Protein AF-0000000066321153 (afdb_homodimer)

Sequence (128 aa):
MLLDEKLDKLMKTILRLKAYKEEENLRRVIGEFHSIIDYAYEGMYIAEDMLREEESKGKEVSTYMLLDEKLDKLMKTILRLKAYKEEENLRRVIGEFHSIIDYAYEGMYIAEDMLREEESKGKEVSTY

pLDDT: mean 90.85, std 12.99, range [42.78, 98.62]

Foldseek 3Di:
DDLVVLVVQLVVLVVVLVVCVVVVNVVVNVVSVVVNVVSVVVSVVVVVVVVVVVVVVVVVVVVD/DDLVVLVVQLVVLVVVLVVCVVVVNVVVNVVSVVVNVVSVVVSVVVVVVVVVVVVVVVVVVVVD

Structure (mmCIF, N/CA/C/O backbone):
data_AF-0000000066321153-model_v1
#
loop_
_entity.id
_entity.type
_entity.pdbx_description
1 polymer 'SPbeta prophage-derived uncharacterized protein YopV'
#
loop_
_atom_site.group_PDB
_atom_site.id
_atom_site.type_symbol
_atom_site.label_atom_id
_atom_site.label_alt_id
_atom_site.label_comp_id
_atom_site.label_asym_id
_atom_site.label_entity_id
_atom_site.label_seq_id
_atom_site.pdbx_PDB_ins_code
_atom_site.Cartn_x
_atom_site.Cartn_y
_atom_site.Cartn_z
_atom_site.occupancy
_atom_site.B_iso_or_equiv
_atom_site.auth_seq_id
_atom_site.auth_comp_id
_atom_site.auth_asym_id
_atom_site.auth_atom_id
_atom_site.pdbx_PDB_model_num
ATOM 1 N N . MET A 1 1 ? 12.672 -11.508 -9.078 1 57.38 1 MET A N 1
ATOM 2 C CA . MET A 1 1 ? 12.648 -10.906 -7.75 1 57.38 1 MET A CA 1
ATOM 3 C C . MET A 1 1 ? 11.453 -11.406 -6.945 1 57.38 1 MET A C 1
ATOM 5 O O . MET A 1 1 ? 10.32 -11.391 -7.434 1 57.38 1 MET A O 1
ATOM 9 N N . LEU A 1 2 ? 11.633 -11.812 -5.629 1 86.81 2 LEU A N 1
ATOM 10 C CA . LEU A 1 2 ? 10.719 -12.727 -4.953 1 86.81 2 LEU A CA 1
ATOM 11 C C . LEU A 1 2 ? 9.562 -11.969 -4.316 1 86.81 2 LEU A C 1
ATOM 13 O O . LEU A 1 2 ? 9.742 -10.852 -3.824 1 86.81 2 LEU A O 1
ATOM 17 N N . LEU A 1 3 ? 8.359 -12.164 -4.68 1 94.25 3 LEU A N 1
ATOM 18 C CA . LEU A 1 3 ? 7.137 -11.641 -4.074 1 94.25 3 LEU A CA 1
ATOM 19 C C . LEU A 1 3 ? 7.324 -11.406 -2.58 1 94.25 3 LEU A C 1
ATOM 21 O O . LEU A 1 3 ? 6.875 -10.391 -2.041 1 94.25 3 LEU A O 1
ATOM 25 N N . ASP A 1 4 ? 8.109 -12.234 -1.933 1 93.31 4 ASP A N 1
ATOM 26 C CA . ASP A 1 4 ? 8.375 -12.125 -0.502 1 93.31 4 ASP A CA 1
ATOM 27 C C . ASP A 1 4 ? 9.164 -10.852 -0.191 1 93.31 4 ASP A C 1
ATOM 29 O O . ASP A 1 4 ? 8.938 -10.211 0.838 1 93.31 4 ASP A O 1
ATOM 33 N N . GLU A 1 5 ? 10.078 -10.609 -1.009 1 94 5 GLU A N 1
ATOM 34 C CA . GLU A 1 5 ? 10.875 -9.406 -0.801 1 94 5 GLU A CA 1
ATOM 35 C C . GLU A 1 5 ? 10.008 -8.148 -0.891 1 94 5 GLU A C 1
ATOM 37 O O . GLU A 1 5 ? 10.164 -7.223 -0.095 1 94 5 GLU A O 1
ATOM 42 N N . LYS A 1 6 ? 9.117 -8.055 -1.858 1 95.75 6 LYS A N 1
ATOM 43 C CA . LYS A 1 6 ? 8.227 -6.91 -1.989 1 95.75 6 LYS A CA 1
ATOM 44 C C . LYS A 1 6 ? 7.293 -6.801 -0.787 1 95.75 6 LYS A C 1
ATOM 46 O O . LYS A 1 6 ? 7.016 -5.699 -0.307 1 95.75 6 LYS A O 1
ATOM 51 N N . LEU A 1 7 ? 6.828 -7.863 -0.319 1 95.12 7 LEU A N 1
ATOM 52 C CA . LEU A 1 7 ? 5.949 -7.883 0.846 1 95.12 7 LEU A CA 1
ATOM 53 C C . LEU A 1 7 ? 6.68 -7.375 2.084 1 95.12 7 LEU A C 1
ATOM 55 O O . LEU A 1 7 ? 6.117 -6.605 2.869 1 95.12 7 LEU A O 1
ATOM 59 N N . ASP A 1 8 ? 7.879 -7.836 2.248 1 94.19 8 ASP A N 1
ATOM 60 C CA . ASP A 1 8 ? 8.688 -7.371 3.371 1 94.19 8 ASP A CA 1
ATOM 61 C C . ASP A 1 8 ? 8.898 -5.859 3.303 1 94.19 8 ASP A C 1
ATOM 63 O O . ASP A 1 8 ? 8.781 -5.164 4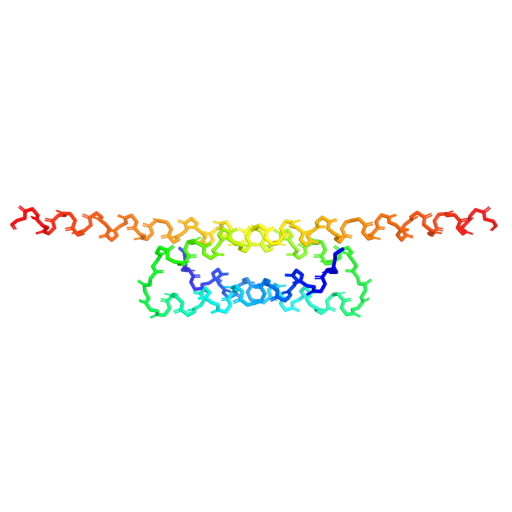.312 1 94.19 8 ASP A O 1
ATOM 67 N N . LYS A 1 9 ? 9.211 -5.387 2.158 1 96.06 9 LYS A N 1
ATOM 68 C CA . LYS A 1 9 ? 9.406 -3.953 1.969 1 96.06 9 LYS A CA 1
ATOM 69 C C . LYS A 1 9 ? 8.125 -3.178 2.271 1 96.06 9 LYS A C 1
ATOM 71 O O . LYS A 1 9 ? 8.172 -2.121 2.906 1 96.06 9 LYS A O 1
ATOM 76 N N . LEU A 1 10 ? 7.016 -3.664 1.819 1 96.94 10 LEU A N 1
ATOM 77 C CA . LEU A 1 10 ? 5.719 -3.043 2.078 1 96.94 10 LEU A CA 1
ATOM 78 C C . LEU A 1 10 ? 5.453 -2.945 3.578 1 96.94 10 LEU A C 1
ATOM 80 O O . LEU A 1 10 ? 5.082 -1.882 4.078 1 96.94 10 LEU A O 1
ATOM 84 N N . MET A 1 11 ? 5.652 -3.984 4.27 1 94.81 11 MET A N 1
ATOM 85 C CA . MET A 1 11 ? 5.41 -4.016 5.711 1 94.81 11 MET A CA 1
ATOM 86 C C . MET A 1 11 ? 6.305 -3.008 6.43 1 94.81 11 MET A C 1
ATOM 88 O O . MET A 1 11 ? 5.832 -2.258 7.285 1 94.81 11 MET A O 1
ATOM 92 N N . LYS A 1 12 ? 7.543 -2.951 6.117 1 96.81 12 LYS A N 1
ATOM 93 C CA . LYS A 1 12 ? 8.477 -2.008 6.734 1 96.81 12 LYS A CA 1
ATOM 94 C C . LYS A 1 12 ? 8.062 -0.566 6.449 1 96.81 12 LYS A C 1
ATOM 96 O O . LYS A 1 12 ? 8.141 0.291 7.332 1 96.81 12 LYS A O 1
ATOM 101 N N . THR A 1 13 ? 7.652 -0.367 5.223 1 98.06 13 THR A N 1
ATOM 102 C CA . THR A 1 13 ? 7.254 0.979 4.824 1 98.06 13 THR A CA 1
ATOM 103 C C . THR A 1 13 ? 6.012 1.424 5.586 1 98.06 13 THR A C 1
ATOM 105 O O . THR A 1 13 ? 5.898 2.586 5.98 1 98.06 13 THR A O 1
ATOM 108 N N . ILE A 1 14 ? 5.09 0.514 5.824 1 96.5 14 ILE A N 1
ATOM 109 C CA . ILE A 1 14 ? 3.877 0.842 6.566 1 96.5 14 ILE A CA 1
ATOM 110 C C . ILE A 1 14 ? 4.23 1.157 8.016 1 96.5 14 ILE A C 1
ATOM 112 O O . ILE A 1 14 ? 3.66 2.07 8.617 1 96.5 14 ILE A O 1
ATOM 116 N N . LEU A 1 15 ? 5.137 0.419 8.57 1 96.25 15 LEU A N 1
ATOM 117 C CA . LEU A 1 15 ? 5.574 0.684 9.93 1 96.25 15 LEU A CA 1
ATOM 118 C C . LEU A 1 15 ? 6.23 2.057 10.039 1 96.25 15 LEU A C 1
ATOM 120 O O . LEU A 1 15 ? 5.992 2.791 11 1 96.25 15 LEU A O 1
ATOM 124 N N . ARG A 1 16 ? 7.066 2.416 9.07 1 97.5 16 ARG A N 1
ATOM 125 C CA . ARG A 1 16 ? 7.664 3.746 9.047 1 97.5 16 ARG A CA 1
ATOM 126 C C . ARG A 1 16 ? 6.594 4.824 8.914 1 97.5 16 ARG A C 1
ATOM 128 O O . ARG A 1 16 ? 6.68 5.871 9.562 1 97.5 16 ARG A O 1
ATOM 135 N N . LEU A 1 1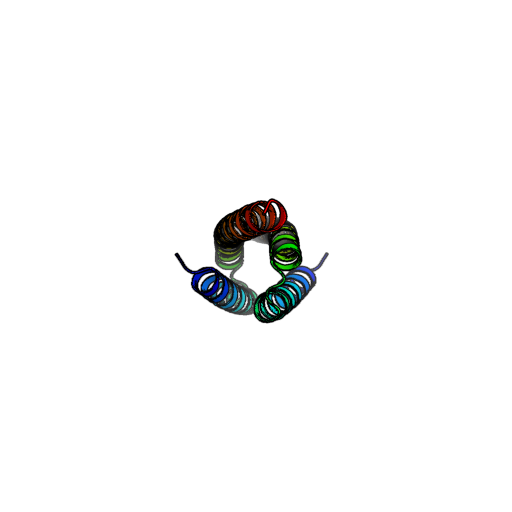7 ? 5.621 4.547 8.039 1 97.56 17 LEU A N 1
ATOM 136 C CA . LEU A 1 17 ? 4.516 5.48 7.859 1 97.56 17 LEU A CA 1
ATOM 137 C C . LEU A 1 17 ? 3.82 5.758 9.188 1 97.56 17 LEU A C 1
ATOM 139 O O . LEU A 1 17 ? 3.572 6.914 9.539 1 97.56 17 LEU A O 1
ATOM 143 N N . LYS A 1 18 ? 3.564 4.723 9.93 1 96 18 LYS A N 1
ATOM 144 C CA . LYS A 1 18 ? 2.926 4.879 11.234 1 96 18 LYS A CA 1
ATOM 145 C C . LYS A 1 18 ? 3.797 5.703 12.18 1 96 18 LYS A C 1
ATOM 147 O O . LYS A 1 18 ? 3.293 6.559 12.914 1 96 18 LYS A O 1
ATOM 152 N N . ALA A 1 19 ? 5.043 5.465 12.203 1 96.5 19 ALA A N 1
ATOM 153 C CA . ALA A 1 19 ? 5.977 6.199 13.047 1 96.5 19 ALA A CA 1
ATOM 154 C C . ALA A 1 19 ? 5.996 7.684 12.688 1 96.5 19 ALA A C 1
ATOM 156 O O . ALA A 1 19 ? 5.918 8.547 13.562 1 96.5 19 ALA A O 1
ATOM 157 N N . TYR A 1 20 ? 6.078 7.969 11.422 1 97.06 20 TYR A N 1
ATOM 158 C CA . TYR A 1 20 ? 6.117 9.352 10.969 1 97.06 20 TYR A CA 1
ATOM 159 C C . TYR A 1 20 ? 4.809 10.07 11.289 1 97.06 20 TYR A C 1
ATOM 161 O O . TYR A 1 20 ? 4.805 11.273 11.57 1 97.06 20 TYR A O 1
ATOM 169 N N . LYS A 1 21 ? 3.758 9.375 11.172 1 95.75 21 LYS A N 1
ATOM 170 C CA . LYS A 1 21 ? 2.473 9.953 11.555 1 95.75 21 LYS A CA 1
ATOM 171 C C . LYS A 1 21 ? 2.467 10.352 13.031 1 95.75 21 LYS A C 1
ATOM 173 O O . LYS A 1 21 ? 2.012 11.445 13.375 1 95.75 21 LYS A O 1
ATOM 178 N N . GLU A 1 22 ? 2.924 9.5 13.93 1 94.94 22 GLU A N 1
ATOM 179 C CA . GLU A 1 22 ? 3.012 9.805 15.352 1 94.94 22 GLU A CA 1
ATOM 180 C C . GLU A 1 22 ? 3.902 11.016 15.609 1 94.94 22 GLU A C 1
ATOM 182 O O . GLU A 1 22 ? 3.672 11.773 16.562 1 94.94 22 GLU A O 1
ATOM 187 N N . GLU A 1 23 ? 4.859 11.227 14.828 1 95.69 23 GLU A N 1
ATOM 188 C CA . GLU A 1 23 ? 5.762 12.367 14.93 1 95.69 23 GLU A CA 1
ATOM 189 C C . GLU A 1 23 ? 5.152 13.609 14.289 1 95.69 23 GLU A C 1
ATOM 191 O O . GLU A 1 23 ? 5.785 14.672 14.25 1 95.69 23 GLU A O 1
ATOM 196 N N . GLU A 1 24 ? 4.004 13.445 13.648 1 93.31 24 GLU A N 1
ATOM 197 C CA . GLU A 1 24 ? 3.297 14.531 12.969 1 93.31 24 GLU A CA 1
ATOM 198 C C . GLU A 1 24 ? 4.117 15.078 11.805 1 93.31 24 GLU A C 1
ATOM 200 O O . GLU A 1 24 ? 4.133 16.281 11.57 1 93.31 24 GLU A O 1
ATOM 205 N N . ASN A 1 25 ? 4.93 14.227 11.219 1 95.75 25 ASN A N 1
ATOM 206 C CA . ASN A 1 25 ? 5.711 14.586 10.039 1 95.75 25 ASN A CA 1
ATOM 207 C C . ASN A 1 25 ? 4.992 14.211 8.75 1 95.75 25 ASN A C 1
ATOM 209 O O . ASN A 1 25 ? 5.297 13.188 8.141 1 95.75 25 ASN A O 1
ATOM 213 N N . LEU A 1 26 ? 4.184 15.094 8.281 1 96.38 26 LEU A N 1
ATOM 214 C CA . LEU A 1 26 ? 3.264 14.812 7.184 1 96.38 26 LEU A CA 1
ATOM 215 C C . LEU A 1 26 ? 4.02 14.656 5.867 1 96.38 26 LEU A C 1
ATOM 217 O O . LEU A 1 26 ? 3.619 13.867 5.008 1 96.38 26 LEU A O 1
ATOM 221 N N . ARG A 1 27 ? 5.098 15.438 5.703 1 96.88 27 ARG A N 1
ATOM 222 C CA . ARG A 1 27 ? 5.875 15.312 4.477 1 96.88 27 ARG A CA 1
ATOM 223 C C . ARG A 1 27 ? 6.453 13.906 4.332 1 96.88 27 ARG A C 1
ATOM 225 O O . ARG A 1 27 ? 6.398 13.32 3.252 1 96.88 27 ARG A O 1
ATOM 232 N N . ARG A 1 28 ? 6.934 13.406 5.43 1 97.94 28 ARG A N 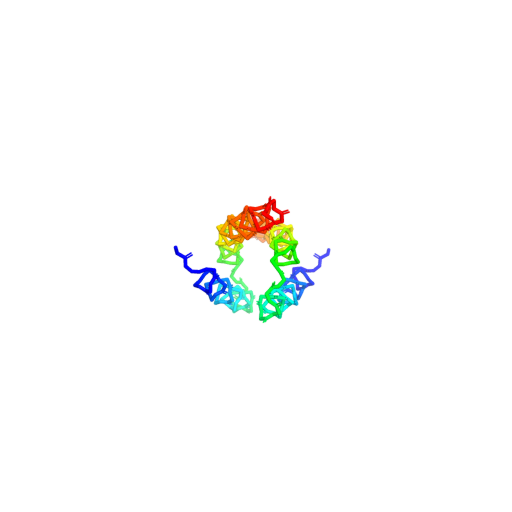1
ATOM 233 C CA . ARG A 1 28 ? 7.469 12.055 5.414 1 97.94 28 ARG A CA 1
ATOM 234 C C . ARG A 1 28 ? 6.355 11.023 5.25 1 97.94 28 ARG A C 1
ATOM 236 O O . ARG A 1 28 ? 6.547 9.992 4.605 1 97.94 28 ARG A O 1
ATOM 243 N N . VAL A 1 29 ? 5.242 11.25 5.84 1 98.06 29 VAL A N 1
ATOM 244 C CA . VAL A 1 29 ? 4.066 10.398 5.676 1 98.06 29 VAL A CA 1
ATOM 245 C C . VAL A 1 29 ? 3.723 10.281 4.191 1 98.06 29 VAL A C 1
ATOM 247 O O . VAL A 1 29 ? 3.566 9.172 3.674 1 98.06 29 VAL A O 1
ATOM 250 N N . ILE A 1 30 ? 3.631 11.344 3.506 1 98.25 30 ILE A N 1
ATOM 251 C CA . ILE A 1 30 ? 3.301 11.375 2.086 1 98.25 30 ILE A CA 1
ATOM 252 C C . ILE A 1 30 ? 4.352 10.602 1.296 1 98.25 30 ILE A C 1
ATOM 254 O O . ILE A 1 30 ? 4.02 9.82 0.401 1 98.25 30 ILE A O 1
ATOM 258 N N . GLY A 1 31 ? 5.598 10.828 1.643 1 98.44 31 GLY A N 1
ATOM 259 C CA . GLY A 1 31 ? 6.668 10.078 1.006 1 98.44 31 GLY A CA 1
ATOM 260 C C . GLY A 1 31 ? 6.512 8.578 1.146 1 98.44 31 GLY A C 1
ATOM 261 O O . GLY A 1 31 ? 6.742 7.832 0.192 1 98.44 31 GLY A O 1
ATOM 262 N N . GLU A 1 32 ? 6.188 8.172 2.309 1 98.44 32 GLU A N 1
ATOM 263 C CA . GLU A 1 32 ? 6.004 6.742 2.539 1 98.44 32 GLU A CA 1
ATOM 264 C C . GLU A 1 32 ? 4.816 6.199 1.749 1 98.44 32 GLU A C 1
ATOM 266 O O . GLU A 1 32 ? 4.84 5.055 1.293 1 98.44 32 GLU A O 1
ATOM 271 N N . PHE A 1 33 ? 3.746 6.957 1.552 1 98.56 33 PHE A N 1
ATOM 272 C CA . PHE A 1 33 ? 2.635 6.523 0.713 1 98.56 33 PHE A CA 1
ATOM 273 C C . PHE A 1 33 ? 3.096 6.297 -0.722 1 98.56 33 PHE A C 1
ATOM 275 O O . PHE A 1 33 ? 2.672 5.34 -1.37 1 98.56 33 PHE A O 1
ATOM 282 N N . HIS A 1 34 ? 3.902 7.152 -1.235 1 98.62 34 HIS A N 1
ATOM 283 C CA . HIS A 1 34 ? 4.453 6.957 -2.572 1 98.62 34 HIS A CA 1
ATOM 284 C C . HIS A 1 34 ? 5.211 5.641 -2.672 1 98.62 34 HIS A C 1
ATOM 286 O O . HIS A 1 34 ? 5.023 4.883 -3.627 1 98.62 34 HIS A O 1
ATOM 292 N N . SER A 1 35 ? 6.004 5.352 -1.677 1 98.25 35 SER A N 1
ATOM 293 C CA . SER A 1 35 ? 6.762 4.105 -1.654 1 98.25 35 SER A CA 1
ATOM 294 C C . SER A 1 35 ? 5.836 2.895 -1.612 1 98.25 35 SER A C 1
ATOM 296 O O . SER A 1 35 ? 6.082 1.894 -2.289 1 98.25 35 SER A O 1
ATOM 298 N N . ILE A 1 36 ? 4.828 3.006 -0.787 1 98.38 36 ILE A N 1
ATOM 299 C CA . ILE A 1 36 ? 3.867 1.915 -0.671 1 98.38 36 ILE A CA 1
ATOM 300 C C . ILE A 1 36 ? 3.221 1.65 -2.029 1 98.38 36 ILE A C 1
ATOM 302 O O . ILE A 1 36 ? 3.115 0.499 -2.461 1 98.38 36 ILE A O 1
ATOM 306 N N . ILE A 1 37 ? 2.803 2.635 -2.715 1 98.38 37 ILE A N 1
ATOM 307 C CA . ILE A 1 37 ? 2.162 2.508 -4.02 1 98.38 37 ILE A CA 1
ATOM 308 C C . ILE A 1 37 ? 3.121 1.836 -5 1 98.38 37 ILE A C 1
ATOM 310 O O . ILE A 1 37 ? 2.748 0.881 -5.688 1 98.38 37 ILE A O 1
ATOM 314 N N . ASP A 1 38 ? 4.348 2.234 -5.012 1 97.5 38 ASP A N 1
ATOM 315 C CA . ASP A 1 38 ? 5.352 1.654 -5.902 1 97.5 38 ASP A CA 1
ATOM 316 C C . ASP A 1 38 ? 5.547 0.167 -5.613 1 97.5 38 ASP A C 1
ATOM 318 O O . ASP A 1 38 ? 5.477 -0.66 -6.527 1 97.5 38 ASP A O 1
ATOM 322 N N . TYR A 1 39 ? 5.766 -0.128 -4.363 1 97.56 39 TYR A N 1
ATOM 323 C CA . TYR A 1 39 ? 6.02 -1.515 -3.986 1 97.56 39 TYR A CA 1
ATOM 324 C C . TYR A 1 39 ? 4.797 -2.385 -4.254 1 97.56 39 TYR A C 1
ATOM 326 O O . TYR A 1 39 ? 4.93 -3.557 -4.617 1 97.56 39 TYR A O 1
ATOM 334 N N . ALA A 1 40 ? 3.633 -1.822 -3.99 1 98.19 40 ALA A N 1
ATOM 335 C CA . ALA A 1 40 ? 2.41 -2.582 -4.23 1 98.19 40 ALA A CA 1
ATOM 336 C C . ALA A 1 40 ? 2.232 -2.883 -5.715 1 98.19 40 ALA A C 1
ATOM 338 O O . ALA A 1 40 ? 1.865 -3.998 -6.09 1 98.19 40 ALA A O 1
ATOM 339 N N . TYR A 1 41 ? 2.518 -1.973 -6.578 1 98.19 41 TYR A N 1
ATOM 340 C CA . TYR A 1 41 ? 2.465 -2.213 -8.016 1 98.19 41 TYR A CA 1
ATOM 341 C C . TYR A 1 41 ? 3.465 -3.289 -8.422 1 98.19 41 TYR A C 1
ATOM 343 O O . TYR A 1 41 ? 3.135 -4.188 -9.203 1 98.19 41 TYR A O 1
ATOM 351 N N . GLU A 1 42 ? 4.625 -3.168 -7.93 1 97.25 42 GLU A N 1
ATOM 352 C CA . GLU A 1 42 ? 5.641 -4.168 -8.242 1 97.25 42 GLU A CA 1
ATOM 353 C C . GLU A 1 42 ? 5.207 -5.559 -7.785 1 97.25 42 GLU A C 1
ATOM 355 O O . GLU A 1 42 ? 5.324 -6.527 -8.531 1 97.25 42 GLU A O 1
ATOM 360 N N . GLY A 1 43 ? 4.734 -5.605 -6.5 1 97.44 43 GLY A N 1
ATOM 361 C CA . GLY A 1 43 ? 4.246 -6.879 -5.992 1 97.44 43 GLY A CA 1
ATOM 362 C C . GLY A 1 43 ? 3.096 -7.441 -6.801 1 97.44 43 GLY A C 1
ATOM 363 O O . GLY A 1 43 ? 3.035 -8.648 -7.051 1 97.44 43 GLY A O 1
ATOM 364 N N . MET A 1 44 ? 2.24 -6.594 -7.234 1 97.62 44 MET A N 1
ATOM 365 C CA . MET A 1 44 ? 1.093 -7 -8.039 1 97.62 44 MET A CA 1
ATOM 366 C C . MET A 1 44 ? 1.547 -7.613 -9.359 1 97.62 44 MET A C 1
ATOM 368 O O . MET A 1 44 ? 1.064 -8.68 -9.75 1 97.62 44 MET A O 1
ATOM 372 N N . TYR A 1 45 ? 2.436 -6.996 -9.992 1 97.25 45 TYR A N 1
ATOM 373 C CA . TYR A 1 45 ? 2.922 -7.477 -11.281 1 97.25 45 TYR A CA 1
ATOM 374 C C . TYR A 1 45 ? 3.613 -8.828 -11.133 1 97.25 45 TYR A C 1
ATOM 376 O O . TYR A 1 45 ? 3.434 -9.719 -11.969 1 97.25 45 TYR A O 1
ATOM 384 N N . ILE A 1 46 ? 4.406 -8.969 -10.133 1 97.06 46 ILE A N 1
ATOM 385 C CA . ILE A 1 46 ? 5.062 -10.242 -9.867 1 97.06 46 ILE A CA 1
ATOM 386 C C . ILE A 1 46 ? 4.012 -11.336 -9.672 1 97.06 46 ILE A C 1
ATOM 388 O O . ILE A 1 46 ? 4.121 -12.422 -10.242 1 97.06 46 ILE A O 1
ATOM 392 N N . ALA A 1 47 ? 3.029 -11.062 -8.883 1 96.94 47 ALA A N 1
ATOM 393 C CA . ALA A 1 47 ? 1.975 -12.031 -8.602 1 96.94 47 ALA A CA 1
ATOM 394 C C . ALA A 1 47 ? 1.211 -12.391 -9.875 1 96.94 47 ALA A C 1
ATOM 396 O O . ALA A 1 47 ? 0.877 -13.562 -10.094 1 96.94 47 ALA A O 1
ATOM 397 N N . GLU A 1 48 ? 0.926 -11.453 -10.68 1 96.75 48 GLU A N 1
ATOM 398 C CA . GLU A 1 48 ? 0.24 -11.688 -11.945 1 96.75 48 GLU A CA 1
ATOM 399 C C . GLU A 1 48 ? 1.064 -12.594 -12.859 1 96.75 48 GLU A C 1
ATOM 401 O O . GLU A 1 48 ? 0.52 -13.484 -13.516 1 96.75 48 GLU A O 1
ATOM 406 N N . ASP A 1 49 ? 2.334 -12.359 -12.859 1 95 49 ASP A N 1
ATOM 407 C CA . ASP A 1 49 ? 3.223 -13.195 -13.656 1 95 49 ASP A CA 1
ATOM 408 C C . ASP A 1 49 ? 3.223 -14.633 -13.156 1 95 49 ASP A C 1
ATOM 410 O O . ASP A 1 49 ? 3.18 -15.578 -13.945 1 95 49 ASP A O 1
ATOM 414 N N . MET A 1 50 ? 3.291 -14.734 -11.891 1 94.44 50 MET A N 1
ATOM 415 C CA . MET A 1 50 ? 3.25 -16.062 -11.289 1 94.44 50 MET A CA 1
ATOM 416 C C . MET A 1 50 ? 1.952 -16.781 -11.648 1 94.44 50 MET A C 1
ATOM 418 O O . MET A 1 50 ? 1.96 -17.984 -11.953 1 94.44 50 MET A O 1
ATOM 422 N N . LEU A 1 51 ? 0.901 -16.125 -11.523 1 95 51 LEU A N 1
ATOM 423 C CA . LEU A 1 51 ? -0.4 -16.703 -11.836 1 95 51 LEU A CA 1
ATOM 424 C C . LEU A 1 51 ? -0.462 -17.156 -13.289 1 95 51 LEU A C 1
ATOM 426 O O . LEU A 1 51 ? -0.978 -18.234 -13.586 1 95 51 LEU A O 1
ATOM 430 N N . ARG A 1 52 ? 0.025 -16.359 -14.18 1 94.31 52 ARG A N 1
ATOM 431 C CA . ARG A 1 52 ? 0.05 -16.688 -15.602 1 94.31 52 ARG A CA 1
ATOM 432 C C . ARG A 1 52 ? 0.884 -17.953 -15.852 1 94.31 52 ARG A C 1
ATOM 434 O O . ARG A 1 52 ? 0.496 -18.812 -16.641 1 94.31 52 ARG A O 1
ATOM 441 N N . GLU A 1 53 ? 1.936 -18.109 -15.188 1 91.31 53 GLU A N 1
ATOM 442 C CA . GLU A 1 53 ? 2.783 -19.297 -15.32 1 91.31 53 GLU A CA 1
ATOM 443 C C . GLU A 1 53 ? 2.064 -20.547 -14.82 1 91.31 53 GLU A C 1
ATOM 445 O O . GLU A 1 53 ? 2.16 -21.609 -15.445 1 91.31 53 GLU A O 1
ATOM 450 N N . GLU A 1 54 ? 1.393 -20.469 -13.758 1 87.25 54 GLU A N 1
ATOM 451 C CA . GLU A 1 54 ? 0.637 -21.594 -13.211 1 87.25 54 GLU A CA 1
ATOM 452 C C . GLU A 1 54 ? -0.46 -22.047 -14.172 1 87.25 54 GLU A C 1
ATOM 454 O O . GLU A 1 54 ? -0.697 -23.234 -14.336 1 87.25 54 GLU A O 1
ATOM 459 N N . GLU A 1 55 ? -1.136 -21.047 -14.734 1 86.31 55 GLU A N 1
ATOM 460 C CA . GLU A 1 55 ? -2.234 -21.344 -15.648 1 86.31 55 GLU A CA 1
ATOM 461 C C . GLU A 1 55 ? -1.718 -21.953 -16.953 1 86.31 55 GLU A C 1
ATOM 463 O O . GLU A 1 55 ? -2.42 -22.719 -17.609 1 86.31 55 GLU A O 1
ATOM 468 N N . SER A 1 56 ? -0.619 -21.484 -17.344 1 85.5 56 SER A N 1
ATOM 469 C CA . SER A 1 56 ? -0.026 -22.031 -18.562 1 85.5 56 SER A CA 1
ATOM 470 C C . SER A 1 56 ? 0.418 -23.484 -18.359 1 85.5 56 SER A C 1
ATOM 472 O O . SER A 1 56 ? 0.331 -24.297 -19.281 1 85.5 56 SER A O 1
ATOM 474 N N . LYS A 1 57 ? 0.871 -23.797 -17.203 1 82.12 57 LYS A N 1
ATOM 475 C CA . LYS A 1 57 ? 1.281 -25.172 -16.906 1 82.12 57 LYS A CA 1
ATOM 476 C C . LYS A 1 57 ? 0.07 -26.078 -16.734 1 82.12 57 LYS A C 1
ATOM 478 O O . LYS A 1 57 ? 0.121 -27.266 -17.094 1 82.12 57 LYS A O 1
ATOM 483 N N . GLY A 1 58 ? -0.984 -25.547 -16.062 1 67.19 58 GLY A N 1
ATOM 484 C CA . GLY A 1 58 ? -2.18 -26.359 -15.922 1 67.19 58 GLY A CA 1
ATOM 485 C C . GLY A 1 58 ? -2.84 -26.688 -17.25 1 67.19 58 GLY A C 1
ATOM 486 O O . GLY A 1 58 ? -3.441 -27.766 -17.391 1 67.19 58 GLY A O 1
ATOM 487 N N . LYS A 1 59 ? -2.918 -25.734 -18.25 1 69.38 59 LYS A N 1
ATOM 488 C CA . LYS A 1 59 ? -3.475 -26.016 -19.562 1 69.38 59 LYS A CA 1
ATOM 489 C C . LYS A 1 59 ? -2.643 -27.062 -20.297 1 69.38 59 LYS A C 1
ATOM 491 O O . LYS A 1 59 ? -3.182 -27.875 -21.062 1 69.38 59 LYS A O 1
ATOM 496 N N . GLU A 1 60 ? -1.451 -27.031 -20.141 1 58.12 60 GLU A N 1
ATOM 497 C CA . GLU A 1 60 ? -0.645 -28.031 -20.828 1 58.12 60 GLU A CA 1
ATOM 498 C C . GLU A 1 60 ? -0.926 -29.422 -20.281 1 58.12 60 GLU A C 1
ATOM 500 O O . GLU A 1 60 ? -0.91 -30.406 -21.031 1 58.12 60 GLU A O 1
ATOM 505 N N . VAL A 1 61 ? -1.193 -29.562 -18.969 1 59.06 61 VAL A N 1
ATOM 506 C CA . VAL A 1 61 ? -1.431 -30.906 -18.438 1 59.06 61 VAL A CA 1
ATOM 507 C C . VAL A 1 61 ? -2.816 -31.391 -18.844 1 59.06 61 VAL A C 1
ATOM 509 O O . VAL A 1 61 ? -3.047 -32.594 -18.984 1 59.06 61 VAL A O 1
ATOM 512 N N . SER A 1 62 ? -3.695 -30.453 -18.953 1 55.91 62 SER A N 1
ATOM 513 C CA . SER A 1 62 ? -5.031 -30.953 -19.25 1 55.91 62 SER A CA 1
ATOM 514 C C . SER A 1 62 ? -5.137 -31.422 -20.703 1 55.91 62 SER A C 1
ATOM 516 O O . SER A 1 62 ? -6.168 -31.969 -21.109 1 55.91 62 SER A O 1
ATOM 518 N N . THR A 1 63 ? -4.145 -31.078 -21.469 1 54.47 63 THR A N 1
ATOM 519 C CA . THR A 1 63 ? -4.316 -31.453 -22.859 1 54.47 63 THR A CA 1
ATOM 520 C C . THR A 1 63 ? -3.701 -32.812 -23.141 1 54.47 63 THR A C 1
ATOM 522 O O . THR A 1 63 ? -3.814 -33.344 -24.234 1 54.47 63 THR A O 1
ATOM 525 N N . TYR A 1 64 ? -2.945 -33.375 -22.234 1 42.78 64 TYR A N 1
ATOM 526 C CA . TYR A 1 64 ? -2.555 -34.75 -22.547 1 42.78 64 TYR A CA 1
ATOM 527 C C . TYR A 1 64 ? -3.572 -35.75 -22.016 1 42.78 64 TYR A C 1
ATOM 529 O O . TYR A 1 64 ? -4.148 -35.531 -20.953 1 42.78 64 TYR A O 1
ATOM 537 N N . MET B 1 1 ? -12.625 12.422 6.773 1 56.91 1 MET B N 1
ATOM 538 C CA . MET B 1 1 ? -12.297 11.008 6.953 1 56.91 1 MET B CA 1
ATOM 539 C C . MET B 1 1 ? -10.852 10.844 7.422 1 56.91 1 MET B C 1
ATOM 541 O O . MET B 1 1 ? -9.938 11.43 6.84 1 56.91 1 MET B O 1
ATOM 545 N N . LEU B 1 2 ? -10.5 10.031 8.547 1 86.12 2 LEU B N 1
ATOM 546 C CA . LEU B 1 2 ? -9.312 10.211 9.383 1 86.12 2 LEU B CA 1
ATOM 547 C C . LEU B 1 2 ? -8.148 9.398 8.836 1 86.12 2 LEU B C 1
ATOM 549 O O . LEU B 1 2 ? -8.336 8.273 8.352 1 86.12 2 LEU B O 1
ATOM 553 N N . LEU B 1 3 ? -7.105 9.93 8.359 1 93.94 3 LEU B N 1
ATOM 554 C CA . LEU B 1 3 ? -5.844 9.305 7.98 1 93.94 3 LEU B CA 1
ATOM 555 C C . LEU B 1 3 ? -5.621 8.016 8.758 1 93.94 3 LEU B C 1
ATOM 557 O O . LEU B 1 3 ? -5.172 7.016 8.195 1 93.94 3 LEU B O 1
ATOM 561 N N . ASP B 1 4 ? -6.07 7.965 9.992 1 93.12 4 ASP B N 1
ATOM 562 C CA . ASP B 1 4 ? -5.93 6.785 10.844 1 93.12 4 ASP B CA 1
ATOM 563 C C . ASP B 1 4 ? -6.758 5.621 10.305 1 93.12 4 ASP B C 1
ATOM 565 O O . ASP B 1 4 ? -6.336 4.465 10.391 1 93.12 4 ASP B O 1
ATOM 569 N N . GLU B 1 5 ? -7.891 5.957 9.891 1 93.75 5 GLU B N 1
ATOM 570 C CA . GLU B 1 5 ? -8.742 4.906 9.344 1 93.75 5 GLU B CA 1
ATOM 571 C C . GLU B 1 5 ? -8.117 4.273 8.109 1 93.75 5 GLU B C 1
ATOM 573 O O . GLU B 1 5 ? -8.156 3.053 7.938 1 93.75 5 GLU B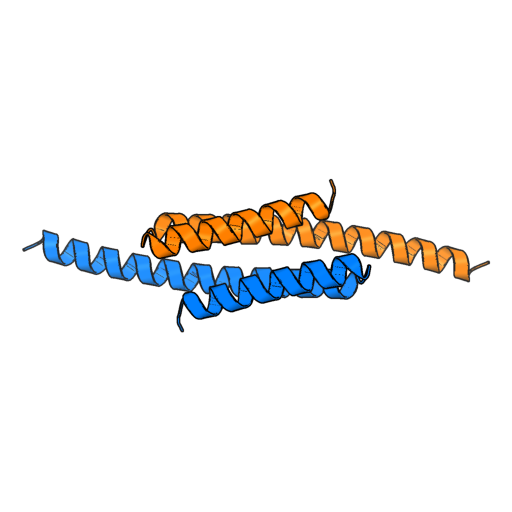 O 1
ATOM 578 N N . LYS B 1 6 ? -7.574 5.051 7.195 1 95.62 6 LYS B N 1
ATOM 579 C CA . LYS B 1 6 ? -6.91 4.52 6.008 1 95.62 6 LYS B CA 1
ATOM 580 C C . LYS B 1 6 ? -5.699 3.676 6.383 1 95.62 6 LYS B C 1
ATOM 582 O O . LYS B 1 6 ? -5.449 2.635 5.773 1 95.62 6 LYS B O 1
ATOM 587 N N . LE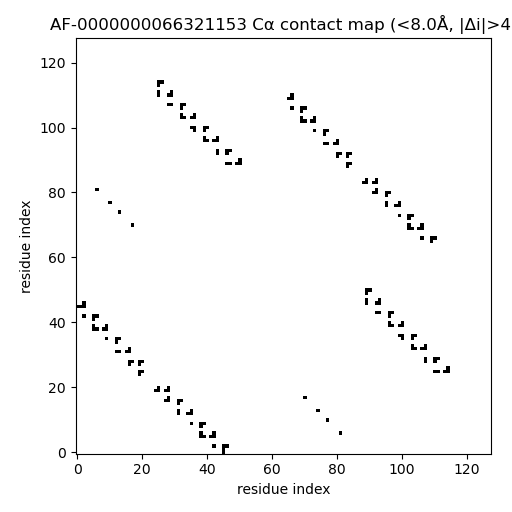U B 1 7 ? -4.98 4.078 7.32 1 95 7 LEU B N 1
ATOM 588 C CA . LEU B 1 7 ? -3.812 3.338 7.789 1 95 7 LEU B CA 1
ATOM 589 C C . LEU B 1 7 ? -4.219 1.983 8.359 1 95 7 LEU B C 1
ATOM 591 O O . LEU B 1 7 ? -3.564 0.972 8.094 1 95 7 LEU B O 1
ATOM 595 N N . ASP B 1 8 ? -5.25 1.999 9.148 1 94.12 8 ASP B N 1
ATOM 596 C CA . ASP B 1 8 ? -5.758 0.749 9.703 1 94.12 8 ASP B CA 1
ATOM 597 C C . ASP B 1 8 ? -6.18 -0.213 8.594 1 94.12 8 ASP B C 1
ATOM 599 O O . ASP B 1 8 ? -5.875 -1.406 8.648 1 94.12 8 ASP B O 1
ATOM 603 N N . LYS B 1 9 ? -6.875 0.295 7.645 1 95.88 9 LYS B N 1
ATOM 604 C CA . LYS B 1 9 ? -7.305 -0.526 6.516 1 95.88 9 LYS B CA 1
ATOM 605 C C . LYS B 1 9 ? -6.105 -1.085 5.758 1 95.88 9 LYS B C 1
ATOM 607 O O . LYS B 1 9 ? -6.102 -2.252 5.359 1 95.88 9 LYS B O 1
ATOM 612 N N . LEU B 1 10 ? -5.113 -0.276 5.523 1 96.94 10 LEU B N 1
ATOM 613 C CA . LEU B 1 10 ? -3.891 -0.7 4.848 1 96.94 10 LEU B CA 1
ATOM 614 C C . LEU B 1 10 ? -3.225 -1.847 5.602 1 96.94 10 LEU B C 1
ATOM 616 O O . LEU B 1 10 ? -2.865 -2.863 5.004 1 96.94 10 LEU B O 1
ATOM 620 N N . MET B 1 11 ? -3.074 -1.707 6.84 1 94.81 11 MET B N 1
ATOM 621 C CA . MET B 1 11 ? -2.434 -2.73 7.66 1 94.81 11 MET B CA 1
ATOM 622 C C . MET B 1 11 ? -3.207 -4.043 7.598 1 94.81 11 MET B C 1
ATOM 624 O O . MET B 1 11 ? -2.615 -5.109 7.414 1 94.81 11 MET B O 1
ATOM 628 N N . LYS B 1 12 ? -4.477 -4.012 7.73 1 96.81 12 LYS B N 1
ATOM 629 C CA . LYS B 1 12 ? -5.309 -5.207 7.664 1 96.81 12 LYS B CA 1
ATOM 630 C C . LYS B 1 12 ? -5.191 -5.887 6.301 1 96.81 12 LYS B C 1
ATOM 632 O O . LYS B 1 12 ? -5.133 -7.113 6.215 1 96.81 12 LYS B O 1
ATOM 637 N N . THR B 1 13 ? -5.184 -5.051 5.293 1 98.06 13 THR B N 1
ATOM 638 C CA . THR B 1 13 ? -5.098 -5.586 3.939 1 98.06 13 THR B CA 1
ATOM 639 C C . THR B 1 13 ? -3.758 -6.277 3.713 1 98.06 13 THR B C 1
ATOM 641 O O . THR B 1 13 ? -3.693 -7.316 3.055 1 98.06 13 THR B O 1
ATOM 644 N N . ILE B 1 14 ? -2.697 -5.73 4.258 1 96.56 14 ILE B N 1
ATOM 645 C CA . ILE B 1 14 ? -1.377 -6.336 4.117 1 96.56 14 ILE B CA 1
ATOM 646 C C . ILE B 1 14 ? -1.342 -7.672 4.859 1 96.56 14 ILE B C 1
ATOM 648 O O . ILE B 1 14 ? -0.749 -8.641 4.375 1 96.56 14 ILE B O 1
ATOM 652 N N . LEU B 1 15 ? -1.942 -7.727 6.016 1 96.25 15 LEU B N 1
ATOM 653 C CA . LEU B 1 15 ? -2.006 -8.977 6.766 1 96.25 15 LEU B CA 1
ATOM 654 C C . LEU B 1 15 ? -2.781 -10.039 5.988 1 96.25 15 LEU B C 1
ATOM 656 O O . LEU B 1 15 ? -2.381 -11.203 5.949 1 96.25 15 LEU B O 1
ATOM 660 N N . ARG B 1 16 ? -3.891 -9.648 5.367 1 97.56 16 ARG B N 1
ATOM 661 C CA . ARG B 1 16 ? -4.645 -10.578 4.531 1 97.56 16 ARG B CA 1
ATOM 662 C C . ARG B 1 16 ? -3.811 -11.047 3.346 1 97.56 16 ARG B C 1
ATOM 664 O O . ARG B 1 16 ? -3.855 -12.219 2.975 1 97.56 16 ARG B O 1
ATOM 671 N N . LEU B 1 17 ? -3.107 -10.094 2.744 1 97.62 17 LEU B N 1
ATOM 672 C CA . LEU B 1 17 ? -2.232 -10.43 1.625 1 97.62 17 LEU B CA 1
ATOM 673 C C . LEU B 1 17 ? -1.234 -11.508 2.021 1 97.62 17 LEU B C 1
ATOM 675 O O . LEU B 1 17 ? -1.055 -12.492 1.295 1 97.62 17 LEU B O 1
ATOM 679 N N . LYS B 1 18 ? -0.634 -11.359 3.156 1 96.12 18 LYS B N 1
ATOM 680 C CA . LYS B 1 18 ? 0.32 -12.352 3.646 1 96.12 18 LYS B CA 1
ATOM 681 C C . LYS B 1 18 ? -0.349 -13.711 3.844 1 96.12 18 LYS B C 1
ATOM 683 O O . LYS B 1 18 ? 0.222 -14.742 3.496 1 96.12 18 LYS B O 1
ATOM 688 N N . ALA B 1 19 ? -1.492 -13.734 4.391 1 96.62 19 ALA B N 1
ATOM 689 C CA . ALA B 1 19 ? -2.238 -14.969 4.617 1 96.62 19 ALA B CA 1
ATOM 690 C C . ALA B 1 19 ? -2.555 -15.664 3.299 1 96.62 19 ALA B C 1
ATOM 692 O O . ALA B 1 19 ? -2.352 -16.875 3.164 1 96.62 19 ALA B O 1
ATOM 693 N N . TYR B 1 20 ? -3.043 -14.922 2.367 1 97.12 20 TYR B N 1
ATOM 694 C CA . TYR B 1 20 ? -3.389 -15.484 1.067 1 97.12 20 TYR B CA 1
ATOM 695 C C . TYR B 1 20 ? -2.15 -16.031 0.36 1 97.12 20 TYR B C 1
ATOM 697 O O . TYR B 1 20 ? -2.225 -17.016 -0.368 1 97.12 20 TYR B O 1
ATOM 705 N N . LYS B 1 21 ? -1.084 -15.352 0.507 1 95.75 21 LYS B N 1
ATOM 706 C CA . LYS B 1 21 ? 0.168 -15.844 -0.06 1 95.75 21 LYS B CA 1
ATOM 707 C C . LYS B 1 21 ? 0.537 -17.203 0.525 1 95.75 21 LYS B C 1
ATOM 709 O O . LYS B 1 21 ? 0.922 -18.109 -0.208 1 95.75 21 LYS B O 1
ATOM 714 N N . GLU B 1 22 ? 0.48 -17.391 1.832 1 94.88 22 GLU B N 1
ATOM 715 C CA . GLU B 1 22 ? 0.766 -18.656 2.496 1 94.88 22 GLU B CA 1
ATOM 716 C C . GLU B 1 22 ? -0.167 -19.75 2.006 1 94.88 22 GLU B C 1
ATOM 718 O O . GLU B 1 22 ? 0.22 -20.922 1.95 1 94.88 22 GLU B O 1
ATOM 723 N N . GLU B 1 23 ? -1.337 -19.422 1.637 1 95.75 23 GLU B N 1
ATOM 724 C CA . GLU B 1 23 ? -2.318 -20.375 1.101 1 95.75 23 GLU B CA 1
ATOM 725 C C . GLU B 1 23 ? -2.084 -20.625 -0.385 1 95.75 23 GLU B C 1
ATOM 727 O O . GLU B 1 23 ? -2.83 -21.375 -1.018 1 95.75 23 GLU B O 1
ATOM 732 N N . GLU B 1 24 ? -1.145 -19.891 -0.98 1 93.44 24 GLU B N 1
ATOM 733 C CA . GLU B 1 24 ? -0.81 -20 -2.396 1 93.44 24 GLU B CA 1
ATOM 734 C C . GLU B 1 24 ? -1.993 -19.594 -3.273 1 93.44 24 GLU B C 1
ATOM 736 O O . GLU B 1 24 ? -2.246 -20.219 -4.309 1 93.44 24 GLU B O 1
ATOM 741 N N . ASN B 1 25 ? -2.805 -18.703 -2.756 1 95.88 25 ASN B N 1
ATOM 742 C CA . ASN B 1 25 ? -3.938 -18.156 -3.506 1 95.88 25 ASN B CA 1
ATOM 743 C C . ASN B 1 25 ? -3.576 -16.859 -4.215 1 95.88 25 ASN B C 1
ATOM 745 O O . ASN B 1 25 ? -3.912 -15.773 -3.734 1 95.88 25 ASN B O 1
ATOM 749 N N . LEU B 1 26 ? -3.049 -16.969 -5.391 1 96.44 26 LEU B N 1
ATOM 750 C CA . LEU B 1 26 ? -2.449 -15.852 -6.102 1 96.44 26 LEU B CA 1
ATOM 751 C C . LEU B 1 26 ? -3.52 -14.867 -6.562 1 96.44 26 LEU B C 1
ATOM 753 O O . LEU B 1 26 ? -3.279 -13.656 -6.605 1 96.44 26 LEU B O 1
ATOM 757 N N . ARG B 1 27 ? -4.703 -15.391 -6.934 1 96.94 27 ARG B N 1
ATOM 758 C CA . ARG B 1 27 ? -5.773 -14.492 -7.359 1 96.94 27 ARG B CA 1
ATOM 759 C C . ARG B 1 27 ? -6.18 -13.547 -6.234 1 96.94 27 ARG B C 1
ATOM 761 O O . ARG B 1 27 ? -6.355 -12.352 -6.457 1 96.94 27 ARG B O 1
ATOM 768 N N . ARG B 1 28 ? -6.262 -14.094 -5.066 1 98 28 ARG B N 1
ATOM 769 C CA . ARG B 1 28 ? -6.598 -13.266 -3.91 1 98 28 ARG B CA 1
ATOM 770 C C . ARG B 1 28 ? -5.449 -12.328 -3.559 1 98 28 ARG B C 1
ATOM 772 O O . ARG B 1 28 ? -5.68 -11.195 -3.121 1 98 28 ARG B O 1
ATOM 779 N N . VAL B 1 29 ? -4.242 -12.781 -3.688 1 98.12 29 VAL B N 1
ATOM 780 C CA . VAL B 1 29 ? -3.064 -11.945 -3.484 1 98.12 29 VAL B CA 1
ATOM 781 C C . VAL B 1 29 ? -3.139 -10.719 -4.387 1 98.12 29 VAL B C 1
ATOM 783 O O . VAL B 1 29 ? -2.988 -9.586 -3.916 1 98.12 29 VAL B O 1
ATOM 786 N N . ILE B 1 30 ? -3.396 -10.891 -5.617 1 98.25 30 ILE B N 1
ATOM 787 C CA . ILE B 1 30 ? -3.488 -9.805 -6.59 1 98.25 30 ILE B CA 1
ATOM 788 C C . ILE B 1 30 ? -4.609 -8.852 -6.191 1 98.25 30 ILE B C 1
ATOM 790 O O . ILE B 1 30 ? -4.441 -7.629 -6.25 1 98.25 30 ILE B O 1
ATOM 794 N N . GLY B 1 31 ? -5.727 -9.414 -5.809 1 98.44 31 GLY B N 1
ATOM 795 C CA . GLY B 1 31 ? -6.824 -8.586 -5.332 1 98.44 31 GLY B CA 1
ATOM 796 C C . GLY B 1 31 ? -6.441 -7.695 -4.168 1 98.44 31 GLY B C 1
ATOM 797 O O . GLY B 1 31 ? -6.828 -6.523 -4.125 1 98.44 31 GLY B O 1
ATOM 798 N N . GLU B 1 32 ? -5.734 -8.258 -3.252 1 98.44 32 GLU B N 1
ATOM 799 C CA . GLU B 1 32 ? -5.309 -7.469 -2.096 1 98.44 32 GLU B CA 1
ATOM 800 C C . GLU B 1 32 ? -4.332 -6.367 -2.504 1 98.44 32 GLU B C 1
ATOM 802 O O . GLU B 1 32 ? -4.332 -5.285 -1.917 1 98.44 32 GLU B O 1
ATOM 807 N N . PHE B 1 33 ? -3.479 -6.574 -3.486 1 98.62 33 PHE B N 1
ATOM 808 C CA . PHE B 1 33 ? -2.604 -5.52 -3.982 1 98.62 33 PHE B CA 1
ATOM 809 C C . PHE B 1 33 ? -3.418 -4.355 -4.543 1 98.62 33 PHE B C 1
ATOM 811 O O . PHE B 1 33 ? -3.068 -3.191 -4.34 1 98.62 33 PHE B O 1
ATOM 818 N N . HIS B 1 34 ? -4.457 -4.633 -5.27 1 98.62 34 HIS B N 1
ATOM 819 C CA . HIS B 1 34 ? -5.332 -3.58 -5.77 1 98.62 34 HIS B CA 1
ATOM 820 C C . HIS B 1 34 ? -5.906 -2.75 -4.625 1 98.62 34 HIS B C 1
ATOM 822 O O . HIS B 1 34 ? -5.898 -1.519 -4.684 1 98.62 34 HIS B O 1
ATOM 828 N N . SER B 1 35 ? -6.336 -3.418 -3.592 1 98.25 35 SER B N 1
ATOM 829 C CA . SER B 1 35 ? -6.883 -2.725 -2.43 1 98.25 35 SER B CA 1
ATOM 830 C C . SER B 1 35 ? -5.828 -1.847 -1.763 1 98.25 35 SER B C 1
ATOM 832 O O . SER B 1 35 ? -6.121 -0.723 -1.35 1 98.25 35 SER B O 1
ATOM 834 N N . ILE B 1 36 ? -4.645 -2.398 -1.633 1 98.38 36 ILE B N 1
ATOM 835 C CA . ILE B 1 36 ? -3.555 -1.647 -1.021 1 98.38 36 ILE B CA 1
ATOM 836 C C . ILE B 1 36 ? -3.293 -0.372 -1.819 1 98.38 36 ILE B C 1
ATOM 838 O O . ILE B 1 36 ? -3.166 0.712 -1.245 1 98.38 36 ILE B O 1
ATOM 842 N N . ILE B 1 37 ? -3.221 -0.439 -3.09 1 98.38 37 ILE B N 1
ATOM 843 C CA . ILE B 1 37 ? -2.965 0.705 -3.959 1 98.38 37 ILE B CA 1
ATOM 844 C C . ILE B 1 37 ? -4.066 1.748 -3.775 1 98.38 37 ILE B C 1
ATOM 846 O O . ILE B 1 37 ? -3.779 2.932 -3.578 1 98.38 37 ILE B O 1
ATOM 850 N N . ASP B 1 38 ? -5.289 1.335 -3.74 1 97.44 38 ASP B N 1
ATOM 851 C CA . ASP B 1 38 ? -6.418 2.242 -3.562 1 97.44 38 ASP B CA 1
ATOM 852 C C . ASP B 1 38 ? -6.328 2.975 -2.225 1 97.44 38 ASP B C 1
ATOM 854 O O . ASP B 1 38 ? -6.414 4.203 -2.176 1 97.44 38 ASP B O 1
ATOM 858 N N . TYR B 1 39 ? -6.145 2.201 -1.186 1 97.56 39 TYR B N 1
ATOM 859 C CA . TYR B 1 39 ? -6.098 2.791 0.148 1 97.56 39 T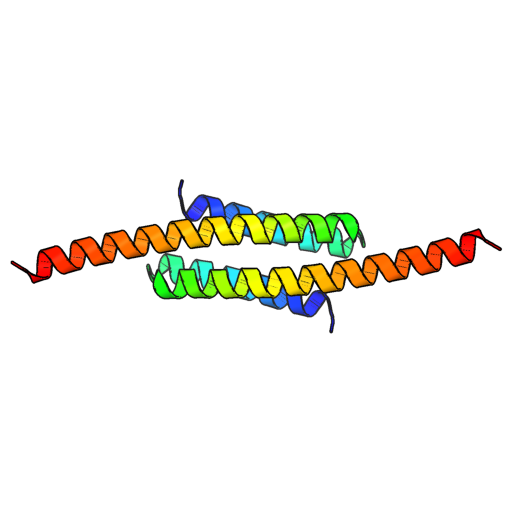YR B CA 1
ATOM 860 C C . TYR B 1 39 ? -4.898 3.715 0.293 1 97.56 39 TYR B C 1
ATOM 862 O O . TYR B 1 39 ? -4.969 4.73 0.99 1 97.56 39 TYR B O 1
ATOM 870 N N . ALA B 1 40 ? -3.783 3.303 -0.303 1 98.12 40 ALA B N 1
ATOM 871 C CA . ALA B 1 40 ? -2.588 4.137 -0.226 1 98.12 40 ALA B CA 1
ATOM 872 C C . ALA B 1 40 ? -2.797 5.465 -0.95 1 98.12 40 ALA B C 1
ATOM 874 O O . ALA B 1 40 ? -2.402 6.52 -0.449 1 98.12 40 ALA B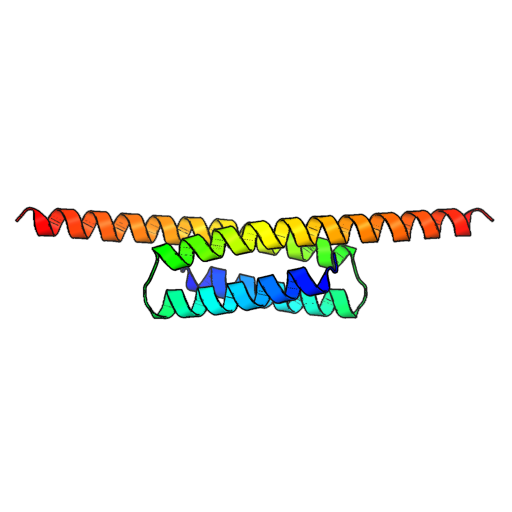 O 1
ATOM 875 N N . TYR B 1 41 ? -3.439 5.48 -2.057 1 98.12 41 TYR B N 1
ATOM 876 C CA . TYR B 1 41 ? -3.762 6.719 -2.76 1 98.12 41 TYR B CA 1
ATOM 877 C C . TYR B 1 41 ? -4.68 7.598 -1.921 1 98.12 41 TYR B C 1
ATOM 879 O O . TYR B 1 41 ? -4.465 8.805 -1.814 1 98.12 41 TYR B O 1
ATOM 887 N N . GLU B 1 42 ? -5.656 7 -1.379 1 97.19 42 GLU B N 1
ATOM 888 C CA . GLU B 1 42 ? -6.578 7.75 -0.532 1 97.19 42 GLU B CA 1
ATOM 889 C C . GLU B 1 42 ? -5.852 8.375 0.657 1 97.19 42 GLU B C 1
ATOM 891 O O . GLU B 1 42 ? -6.043 9.555 0.96 1 97.19 42 GLU B O 1
ATOM 896 N N . GLY B 1 43 ? -5.031 7.504 1.325 1 97.31 43 GLY B N 1
ATOM 897 C CA . GLY B 1 43 ? -4.258 8.023 2.443 1 97.31 43 GLY B CA 1
ATOM 898 C C . GLY B 1 43 ? -3.318 9.148 2.049 1 97.31 43 GLY B C 1
ATOM 899 O O . GLY B 1 43 ? -3.17 10.125 2.785 1 97.31 43 GLY B O 1
ATOM 900 N N . MET B 1 44 ? -2.75 9.023 0.927 1 97.56 44 MET B N 1
ATOM 901 C CA . MET B 1 44 ? -1.837 10.047 0.422 1 97.56 44 MET B CA 1
ATOM 902 C C . MET B 1 44 ? -2.562 11.367 0.214 1 97.56 44 MET B C 1
ATOM 904 O O . MET B 1 44 ? -2.076 12.422 0.634 1 97.56 44 MET B O 1
ATOM 908 N N . TYR B 1 45 ? -3.668 11.32 -0.368 1 97.06 45 TYR B N 1
ATOM 909 C CA . TYR B 1 45 ? -4.438 12.531 -0.645 1 97.06 45 TYR B CA 1
ATOM 910 C C . TYR B 1 45 ? -4.867 13.211 0.648 1 97.06 45 TYR B C 1
ATOM 912 O O . TYR B 1 45 ? -4.809 14.438 0.76 1 97.06 45 TYR B O 1
ATOM 920 N N . ILE B 1 46 ? -5.316 12.461 1.572 1 97 46 ILE B N 1
ATOM 921 C CA . ILE B 1 46 ? -5.695 13 2.871 1 97 46 ILE B CA 1
ATOM 922 C C . ILE B 1 46 ? -4.496 13.703 3.508 1 97 46 ILE B C 1
ATOM 924 O O . ILE B 1 46 ? -4.617 14.82 4.012 1 97 46 ILE B O 1
ATOM 928 N N . ALA B 1 47 ? -3.371 13.062 3.496 1 96.94 47 ALA B N 1
ATOM 929 C CA . ALA B 1 47 ? -2.16 13.625 4.09 1 96.94 47 ALA B CA 1
ATOM 930 C C . ALA B 1 47 ? -1.747 14.914 3.379 1 96.94 47 ALA B C 1
ATOM 932 O O . ALA B 1 47 ? -1.338 15.883 4.023 1 96.94 47 ALA B O 1
ATOM 933 N N . GLU B 1 48 ? -1.832 14.93 2.123 1 96.69 48 GLU B N 1
ATOM 934 C CA . GLU B 1 48 ? -1.507 16.125 1.344 1 96.69 48 GLU B CA 1
ATOM 935 C C . GLU B 1 48 ? -2.43 17.281 1.701 1 96.69 48 GLU B C 1
ATOM 937 O O . GLU B 1 48 ? -1.982 18.422 1.81 1 96.69 48 GLU B O 1
ATOM 942 N N . ASP B 1 49 ? -3.66 16.953 1.869 1 94.75 49 ASP B N 1
ATOM 943 C CA . ASP B 1 49 ? -4.621 17.984 2.266 1 94.75 49 ASP B CA 1
ATOM 944 C C . ASP B 1 49 ? -4.289 18.547 3.645 1 94.75 49 ASP B C 1
ATOM 946 O O . ASP B 1 49 ? -4.344 19.75 3.855 1 94.75 49 ASP B O 1
ATOM 950 N N . MET B 1 50 ? -3.979 17.672 4.512 1 94.25 50 MET B N 1
ATOM 951 C CA . MET B 1 50 ? -3.592 18.094 5.852 1 94.25 50 MET B CA 1
ATOM 952 C C . MET B 1 50 ? -2.361 19 5.809 1 94.25 50 MET B C 1
ATOM 954 O O . MET B 1 50 ? -2.295 20 6.516 1 94.25 50 MET B O 1
ATOM 958 N N . LEU B 1 51 ? -1.422 18.609 5.082 1 95.06 51 LEU B N 1
ATOM 959 C CA . LEU B 1 51 ? -0.192 19.375 4.961 1 95.06 51 LEU B CA 1
ATOM 960 C C . LEU B 1 51 ? -0.479 20.766 4.41 1 95.06 51 LEU B C 1
ATOM 962 O O . LEU B 1 51 ? 0.075 21.766 4.895 1 95.06 51 LEU B O 1
ATOM 966 N N . ARG B 1 52 ? -1.293 20.859 3.42 1 94.44 52 ARG B N 1
ATOM 967 C CA . ARG B 1 52 ? -1.67 22.141 2.824 1 94.44 52 ARG B CA 1
ATOM 968 C C . ARG B 1 52 ? -2.363 23.031 3.844 1 94.44 52 ARG B C 1
ATOM 970 O O . ARG B 1 52 ? -2.102 24.234 3.898 1 94.44 52 ARG B O 1
ATOM 977 N N . GLU B 1 53 ? -3.164 22.516 4.684 1 91.5 53 GLU B N 1
ATOM 978 C CA . GLU B 1 53 ? -3.846 23.281 5.727 1 91.5 53 GLU B CA 1
ATOM 979 C C . GLU B 1 53 ? -2.857 23.812 6.754 1 91.5 53 GLU B C 1
ATOM 981 O O . GLU B 1 53 ? -2.98 24.953 7.203 1 91.5 53 GLU B O 1
ATOM 986 N N . GLU B 1 54 ? -1.919 23.047 7.133 1 87.19 54 GLU B N 1
ATOM 987 C CA . GLU B 1 54 ? -0.899 23.469 8.086 1 87.19 54 GLU B CA 1
ATOM 988 C C . GLU B 1 54 ? -0.065 24.625 7.531 1 87.19 54 GLU B C 1
ATOM 990 O O . GLU B 1 54 ? 0.274 25.562 8.258 1 87.19 54 GLU B O 1
ATOM 995 N N . GLU B 1 55 ? 0.286 24.484 6.27 1 86.44 55 GLU B N 1
ATOM 996 C CA . GLU B 1 55 ? 1.116 25.5 5.633 1 86.44 55 GLU B CA 1
ATOM 997 C C . GLU B 1 55 ? 0.342 26.812 5.438 1 86.44 55 GLU B C 1
ATOM 999 O O . GLU B 1 55 ? 0.933 27.891 5.406 1 86.44 55 GLU B O 1
ATOM 1004 N N . SER B 1 56 ? -0.859 26.641 5.164 1 85.62 56 SER B N 1
ATOM 1005 C CA . SER B 1 56 ? -1.688 27.828 5.016 1 85.62 56 SER B CA 1
ATOM 1006 C C . SER B 1 56 ? -1.858 28.562 6.344 1 85.62 56 SER B C 1
ATOM 1008 O O . SER B 1 56 ? -1.899 29.797 6.383 1 85.62 56 SER B O 1
ATOM 1010 N N . LYS B 1 57 ? -1.941 27.859 7.418 1 81.62 57 LYS B N 1
ATOM 1011 C CA . LYS B 1 57 ? -2.062 28.469 8.734 1 81.62 57 LYS B CA 1
ATOM 1012 C C . LYS B 1 57 ? -0.74 29.094 9.18 1 81.62 57 LYS B C 1
ATOM 1014 O O . LYS B 1 57 ? -0.728 30.109 9.875 1 81.62 57 LYS B O 1
ATOM 1019 N N . GLY B 1 58 ? 0.377 28.375 8.883 1 67.81 58 GLY B N 1
ATOM 1020 C CA . GLY B 1 58 ? 1.665 28.953 9.234 1 67.81 58 GLY B CA 1
ATOM 1021 C C . GLY B 1 58 ? 1.962 30.25 8.5 1 67.81 58 GLY B C 1
ATOM 1022 O O . GLY B 1 58 ? 2.613 31.141 9.047 1 67.81 58 GLY B O 1
ATOM 1023 N N . LYS B 1 59 ? 1.602 30.375 7.188 1 70.06 59 LYS B N 1
ATOM 1024 C CA . LYS B 1 59 ? 1.797 31.625 6.441 1 70.06 59 LYS B CA 1
ATOM 1025 C C . LYS B 1 59 ? 0.936 32.75 7.012 1 70.06 59 LYS B C 1
ATOM 1027 O O . LYS B 1 59 ? 1.341 33.906 7 1 70.06 59 LYS B O 1
ATOM 1032 N N . GLU B 1 60 ? -0.167 32.438 7.426 1 59.5 60 GLU B N 1
ATOM 1033 C CA . GLU B 1 60 ? -0.997 33.5 7.992 1 59.5 60 GLU B CA 1
ATOM 1034 C C . GLU B 1 60 ? -0.398 34.062 9.289 1 59.5 60 GLU B C 1
ATOM 1036 O O . GLU B 1 60 ? -0.498 35.25 9.578 1 59.5 60 GLU B O 1
ATOM 1041 N N . VAL B 1 61 ? 0.258 33.219 10.117 1 59.09 61 VAL B N 1
ATOM 1042 C CA . VAL B 1 61 ? 0.801 33.719 11.375 1 59.09 61 VAL B CA 1
ATOM 1043 C C . VAL B 1 61 ? 2.062 34.531 11.109 1 59.09 61 VAL B C 1
ATOM 1045 O O . VAL B 1 61 ? 2.391 35.438 11.875 1 59.09 61 VAL B O 1
ATOM 1048 N N . SER B 1 62 ? 2.771 34.156 10.07 1 57 62 SER B N 1
ATOM 1049 C CA . SER B 1 62 ? 4.02 34.875 9.891 1 57 62 SER B CA 1
ATOM 1050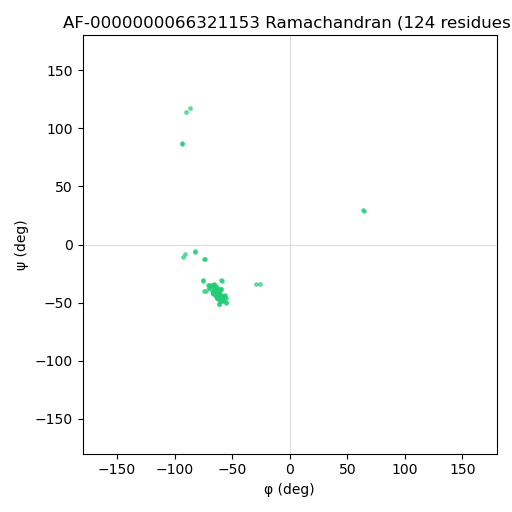 C C . SER B 1 62 ? 3.764 36.281 9.359 1 57 62 SER B C 1
ATOM 1052 O O . SER B 1 62 ? 4.691 37.094 9.25 1 57 62 SER B O 1
ATOM 1054 N N . THR B 1 63 ? 2.568 36.5 8.922 1 55.31 63 THR B N 1
ATOM 1055 C CA . THR B 1 63 ? 2.373 37.844 8.328 1 55.31 63 THR B CA 1
ATOM 1056 C C . THR B 1 63 ? 1.909 38.844 9.383 1 55.31 63 THR B C 1
ATOM 1058 O O . THR B 1 63 ? 1.769 40.031 9.094 1 55.31 63 THR B O 1
ATOM 1061 N N . TYR B 1 64 ? 1.593 38.406 10.57 1 44 64 TYR B N 1
ATOM 1062 C CA . TYR B 1 64 ? 1.306 39.469 11.531 1 44 64 TYR B CA 1
ATOM 1063 C C . TYR B 1 64 ? 2.551 39.812 12.336 1 44 64 TYR B C 1
ATOM 1065 O O . TYR B 1 64 ? 3.371 38.938 12.641 1 44 64 TYR B O 1
#

Radius of gyration: 18.63 Å; Cα contacts (8 Å, |Δi|>4): 108; chains: 2; bounding box: 25×74×38 Å

Secondary structure (DSSP, 8-state):
--HHHHHHHHHHHHHHHHHHHHTT-HHHHHHHHHHHHHHHHHHHHHHHHHHHHHHHHHHHHHT-/--HHHHHHHHHHHHHHHHHHHHTT-HHHHHHHHHHHHHHHHHHHHHHHHHHHHHHHHHHHHHT-

Solvent-accessible surface area (backbone atoms only — not comparable to full-atom values): 6639 Å² total; per-residue (Å²): 132,60,59,62,57,36,50,52,51,39,53,54,42,51,52,50,30,54,53,29,50,76,70,68,34,49,72,56,28,39,52,33,29,54,50,43,38,52,38,32,52,52,35,28,50,48,39,52,52,52,47,50,52,52,52,55,53,52,55,58,57,70,69,104,135,61,60,64,56,37,50,52,52,41,53,53,41,51,53,50,29,53,53,29,50,76,68,68,34,49,72,57,27,39,52,34,29,54,49,42,38,53,38,32,51,53,34,30,52,49,40,51,50,51,47,50,53,53,53,53,52,52,55,58,57,68,70,106

Organism: Bacillus subtilis (strain 168) (NCBI:txid224308)